Protein AF-A0A8C3NDE8-F1 (afdb_monomer)

Foldseek 3Di:
DDDPPPPAQDPVLLVVLVVLVVVLVVLLVVVVVVLVVCVVPPPDPVVLSVVLVVLSVVLSVLSVQLSVLCNCCSVVVPPVSNVVSVVSVVVNVVSLCCQCPVRPDNDPVSVVD

InterPro domains:
  IPR019184 Uncharacterised protein family, transmembrane-17 [PF09799] (15-113)
  IPR019184 Uncharacterised protein family, transmembrane-17 [PTHR13531] (4-112)

Sequence (113 aa):
MAPRDRHRSSAPLQVLLFLNGWYCATYFLLEAFVFVYKVLLLPYPVSNLVLDVVLLLLYLGIEATRIFFGSKGNLCQRKVPLSLSLALTVPAAALAVYYLLLQTYSLRLEAFL

Radius of gyration: 17.88 Å; Cα contacts (8 Å, |Δi|>4): 69; chains: 1; bounding box: 49×20×55 Å

Mean predicted aligned error: 8.11 Å

Structure (mmCIF, N/CA/C/O backbone):
data_AF-A0A8C3NDE8-F1
#
_entry.id   AF-A0A8C3NDE8-F1
#
loop_
_atom_site.group_PDB
_atom_site.id
_atom_site.type_symbol
_atom_site.label_atom_id
_atom_site.label_alt_id
_atom_site.label_comp_id
_atom_site.label_asym_id
_atom_site.label_entity_id
_atom_site.label_seq_id
_atom_site.pdbx_PDB_ins_code
_atom_site.Cartn_x
_atom_site.Cartn_y
_atom_site.Cartn_z
_atom_site.occupancy
_atom_site.B_iso_or_equiv
_atom_site.auth_seq_id
_atom_site.auth_comp_id
_atom_site.auth_asym_id
_atom_site.auth_atom_id
_atom_site.pdbx_PDB_model_num
ATOM 1 N N . MET A 1 1 ? -32.464 -6.232 36.626 1.00 43.34 1 MET A N 1
ATOM 2 C CA . MET A 1 1 ? -31.733 -5.451 35.603 1.00 43.34 1 MET A CA 1
ATOM 3 C C . MET A 1 1 ? -30.509 -6.244 35.165 1.00 43.34 1 MET A C 1
ATOM 5 O O . MET A 1 1 ? -29.633 -6.450 35.991 1.00 43.34 1 MET A O 1
ATOM 9 N N . ALA A 1 2 ? -30.451 -6.717 33.918 1.00 45.44 2 ALA A N 1
ATOM 10 C CA . ALA A 1 2 ? -29.223 -7.290 33.355 1.00 45.44 2 ALA A CA 1
ATOM 11 C C . ALA A 1 2 ? -28.208 -6.165 33.067 1.00 45.44 2 ALA A C 1
ATOM 13 O O . ALA A 1 2 ? -28.639 -5.056 32.718 1.00 45.44 2 ALA A O 1
ATOM 14 N N . PRO A 1 3 ? -26.890 -6.398 33.203 1.00 53.09 3 PRO A N 1
ATOM 15 C CA . PRO A 1 3 ? -25.908 -5.397 32.831 1.00 53.09 3 PRO A CA 1
ATOM 16 C C . PRO A 1 3 ? -26.013 -5.191 31.319 1.00 53.09 3 PRO A C 1
ATOM 18 O O . PRO A 1 3 ? -25.814 -6.106 30.526 1.00 53.09 3 PRO A O 1
ATOM 21 N N . ARG A 1 4 ? -26.388 -3.978 30.903 1.00 51.53 4 ARG A N 1
ATOM 22 C CA . ARG A 1 4 ? -26.182 -3.543 29.523 1.00 51.53 4 ARG A CA 1
ATOM 23 C C . ARG A 1 4 ? -24.674 -3.514 29.316 1.00 51.53 4 ARG A C 1
ATOM 25 O O . ARG A 1 4 ? -24.030 -2.581 29.797 1.00 51.53 4 ARG A O 1
ATOM 32 N N . ASP A 1 5 ? -24.136 -4.514 28.624 1.00 54.03 5 ASP A N 1
ATOM 33 C CA . ASP A 1 5 ? -22.780 -4.474 28.089 1.00 54.03 5 ASP A CA 1
ATOM 34 C C . ASP A 1 5 ? -22.644 -3.203 27.251 1.00 54.03 5 ASP A C 1
ATOM 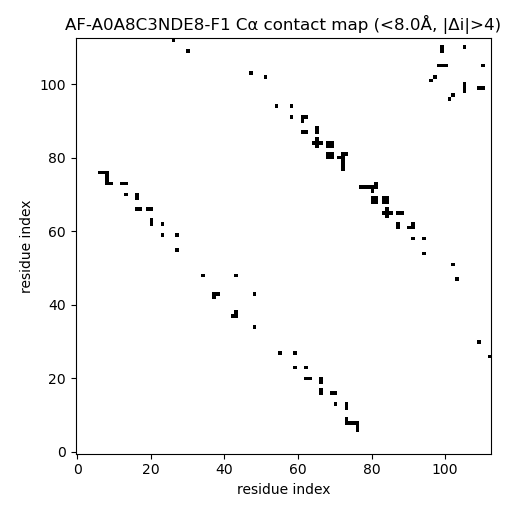36 O O . ASP A 1 5 ? -23.086 -3.118 26.102 1.00 54.03 5 ASP A O 1
ATOM 40 N N . ARG A 1 6 ? -22.072 -2.160 27.858 1.00 53.22 6 ARG A N 1
ATOM 41 C CA . ARG A 1 6 ? -21.600 -0.990 27.129 1.00 53.22 6 ARG A CA 1
ATOM 42 C C . ARG A 1 6 ? -20.397 -1.470 26.341 1.00 53.22 6 ARG A C 1
ATOM 44 O O . ARG A 1 6 ? -19.268 -1.357 26.812 1.00 53.22 6 ARG A O 1
ATOM 51 N N . HIS A 1 7 ? -20.640 -1.981 25.137 1.00 56.16 7 HIS A N 1
ATOM 52 C CA . HIS A 1 7 ? -19.629 -1.946 24.093 1.00 56.16 7 HIS A CA 1
ATOM 53 C C . HIS A 1 7 ? -19.074 -0.512 24.110 1.00 56.16 7 HIS A C 1
ATOM 55 O O . HIS A 1 7 ? -19.836 0.455 24.124 1.00 56.16 7 HIS A O 1
ATOM 61 N N . ARG A 1 8 ? -17.763 -0.350 24.269 1.00 58.19 8 ARG A N 1
ATOM 62 C CA . ARG A 1 8 ? -17.080 0.947 24.188 1.00 58.19 8 ARG A CA 1
ATOM 63 C C . ARG A 1 8 ? -16.269 0.932 22.903 1.00 58.19 8 ARG A C 1
ATOM 65 O O . ARG A 1 8 ? -15.696 -0.097 22.560 1.00 58.19 8 ARG A O 1
ATOM 72 N N . SER A 1 9 ? -16.252 2.049 22.179 1.00 65.31 9 SER A N 1
ATOM 73 C CA . SER A 1 9 ? -15.345 2.221 21.044 1.00 65.31 9 SER A CA 1
ATOM 74 C C . SER A 1 9 ? -13.913 2.088 21.557 1.00 65.31 9 SER A C 1
ATOM 76 O O . SER A 1 9 ? -13.559 2.688 22.576 1.00 65.31 9 SER A O 1
ATOM 78 N N . SER A 1 10 ? -13.086 1.299 20.883 1.00 78.56 10 SER A N 1
ATOM 79 C CA . SER A 1 10 ? -11.713 1.068 21.312 1.00 78.56 10 SER A CA 1
ATOM 80 C C . SER A 1 10 ? -10.844 2.242 20.866 1.00 78.56 10 SER A C 1
ATOM 82 O O . SER A 1 10 ? -10.510 2.362 19.688 1.00 78.56 10 SER A O 1
ATOM 84 N N . ALA A 1 11 ? -10.460 3.104 21.810 1.00 81.38 11 ALA A N 1
ATOM 85 C CA . ALA A 1 11 ? -9.479 4.167 21.584 1.00 81.38 11 ALA A CA 1
ATOM 86 C C . ALA A 1 11 ? -8.161 3.669 20.943 1.00 81.38 11 ALA A C 1
ATOM 88 O O . ALA A 1 11 ? -7.737 4.281 19.962 1.00 81.38 11 ALA A O 1
ATOM 89 N N . PRO A 1 12 ? -7.537 2.549 21.382 1.00 82.44 12 PRO A N 1
ATOM 90 C CA . PRO A 1 12 ? -6.284 2.090 20.772 1.00 82.44 12 PRO A CA 1
ATOM 91 C C . PRO A 1 12 ? -6.453 1.666 19.308 1.00 82.44 12 PRO A C 1
ATOM 93 O O . PRO A 1 12 ? -5.593 1.956 18.483 1.00 82.44 12 PRO A O 1
ATOM 96 N N . LEU A 1 13 ? -7.585 1.049 18.953 1.00 79.06 13 LEU A N 1
ATOM 97 C CA . LEU A 1 13 ? -7.871 0.658 17.570 1.00 79.06 13 LEU A CA 1
ATOM 98 C C . LEU A 1 13 ? -7.933 1.883 16.647 1.00 79.06 13 LEU A C 1
ATOM 100 O O . LEU A 1 13 ? -7.435 1.845 15.528 1.00 79.06 13 LEU A O 1
ATOM 104 N N . GLN A 1 14 ? -8.517 2.984 17.119 1.00 84.00 14 GLN A N 1
ATOM 105 C CA . GLN A 1 14 ? -8.622 4.204 16.325 1.00 84.00 14 GLN A CA 1
ATOM 106 C C . GLN A 1 14 ? -7.268 4.890 16.120 1.00 84.00 14 GLN A C 1
ATOM 108 O O . GLN A 1 14 ? -7.007 5.401 15.034 1.00 84.00 14 GLN A O 1
ATOM 113 N N . VAL A 1 15 ? -6.394 4.848 17.130 1.00 86.56 15 VAL A N 1
ATOM 114 C CA . VAL A 1 15 ? -5.007 5.319 17.006 1.00 86.56 15 VAL A CA 1
ATOM 115 C C . VAL A 1 15 ? -4.244 4.477 15.981 1.00 86.56 15 VAL A C 1
ATOM 117 O O . VAL A 1 15 ? -3.596 5.039 15.104 1.00 86.56 15 VAL A O 1
ATOM 120 N N . LEU A 1 16 ? -4.375 3.146 16.026 1.00 85.31 16 LEU A N 1
ATOM 121 C CA . LEU A 1 16 ? -3.747 2.249 15.048 1.00 85.31 16 LEU A CA 1
ATOM 122 C C . LEU A 1 16 ? -4.215 2.524 13.614 1.00 85.31 16 LEU A C 1
ATOM 124 O O . LEU A 1 16 ? -3.394 2.581 12.707 1.00 85.31 16 LEU A O 1
ATOM 128 N N . LEU A 1 17 ? -5.517 2.735 13.403 1.00 84.56 17 LEU A N 1
ATOM 129 C CA . LEU A 1 17 ? -6.059 3.058 12.079 1.00 84.56 17 LEU A CA 1
ATOM 130 C C . LEU A 1 17 ? -5.562 4.414 11.561 1.00 84.56 17 LEU A C 1
ATOM 132 O O . LEU A 1 17 ? -5.291 4.547 10.370 1.00 84.56 17 LEU A O 1
ATOM 136 N N . PHE A 1 18 ? -5.416 5.403 12.445 1.00 84.06 18 PHE A N 1
ATOM 137 C CA . PHE A 1 18 ? -4.862 6.708 12.086 1.00 84.06 18 PHE A CA 1
ATOM 138 C C . PHE A 1 18 ? -3.383 6.616 11.695 1.00 84.06 18 PHE A C 1
ATOM 140 O O . PHE A 1 18 ? -2.992 7.139 10.653 1.00 84.06 18 PHE A O 1
ATOM 147 N N . LEU A 1 19 ? -2.576 5.913 12.494 1.00 85.75 19 LEU A N 1
ATOM 148 C CA . LEU A 1 19 ? -1.164 5.670 12.190 1.00 85.75 19 LEU A CA 1
ATOM 149 C C . LEU A 1 19 ? -0.998 4.886 10.887 1.00 85.75 19 LEU A C 1
ATOM 151 O O . LEU A 1 19 ? -0.155 5.238 10.068 1.00 85.75 19 LEU A O 1
ATOM 155 N N . ASN A 1 20 ? -1.842 3.877 10.663 1.00 87.00 20 ASN A N 1
ATOM 156 C CA . ASN A 1 20 ? -1.836 3.116 9.420 1.00 87.00 20 ASN A CA 1
ATOM 157 C C . ASN A 1 20 ? -2.183 3.993 8.206 1.00 87.00 20 ASN A C 1
ATOM 159 O O . ASN A 1 20 ? -1.579 3.841 7.154 1.00 87.00 20 ASN A O 1
ATOM 163 N N . GLY A 1 21 ? -3.096 4.959 8.346 1.00 85.62 21 GLY A N 1
ATOM 164 C CA . GLY A 1 21 ? -3.381 5.923 7.278 1.00 85.62 21 GLY A CA 1
ATOM 165 C C . GLY A 1 21 ? -2.159 6.750 6.876 1.00 85.62 21 GLY A C 1
ATOM 166 O O . GLY A 1 21 ? -1.882 6.890 5.686 1.00 85.62 21 GLY A O 1
ATOM 167 N N . TRP A 1 22 ? -1.396 7.243 7.857 1.00 85.25 22 TRP A N 1
ATOM 168 C CA . TRP A 1 22 ? -0.132 7.938 7.598 1.00 85.25 22 TRP A CA 1
ATOM 169 C C . TRP A 1 22 ? 0.909 7.022 6.959 1.00 85.25 22 TRP A C 1
ATOM 171 O O . TRP A 1 22 ? 1.502 7.406 5.954 1.00 85.25 22 TRP A O 1
ATOM 181 N N . TYR A 1 23 ? 1.078 5.810 7.493 1.00 87.12 23 TYR A N 1
ATOM 182 C CA . TYR A 1 23 ? 1.995 4.811 6.943 1.00 87.12 23 TYR A CA 1
ATOM 183 C C . TYR A 1 23 ? 1.661 4.473 5.482 1.00 87.12 23 TYR A C 1
ATOM 185 O O . TYR A 1 23 ? 2.539 4.537 4.626 1.00 87.12 23 TYR A O 1
ATOM 193 N N . CYS A 1 24 ? 0.388 4.212 5.166 1.00 86.38 24 CYS A N 1
ATOM 194 C CA . CYS A 1 24 ? -0.070 3.931 3.805 1.00 86.38 24 CYS A CA 1
ATOM 195 C C . CYS A 1 24 ? 0.215 5.095 2.847 1.00 86.38 24 CYS A C 1
ATOM 197 O O . CYS A 1 24 ? 0.658 4.870 1.722 1.00 86.38 24 CYS A O 1
ATOM 199 N N . ALA A 1 25 ? -0.006 6.340 3.283 1.00 87.44 25 ALA A N 1
ATOM 200 C CA . ALA A 1 25 ? 0.285 7.517 2.469 1.00 87.44 25 ALA A CA 1
ATOM 201 C C . ALA A 1 25 ? 1.790 7.655 2.187 1.00 87.44 25 ALA A C 1
ATOM 203 O O . ALA A 1 25 ? 2.183 7.896 1.046 1.00 87.44 25 ALA A O 1
ATOM 204 N N . THR A 1 26 ? 2.637 7.465 3.205 1.00 87.38 26 THR A N 1
ATOM 205 C CA . THR A 1 26 ? 4.095 7.514 3.032 1.00 87.38 26 THR A CA 1
ATOM 206 C C . THR A 1 26 ? 4.614 6.368 2.170 1.00 87.38 26 THR A C 1
ATOM 208 O O . THR A 1 26 ? 5.435 6.611 1.290 1.00 87.38 26 THR A O 1
ATOM 211 N N . TYR A 1 27 ? 4.096 5.153 2.366 1.00 86.06 27 TYR A N 1
ATOM 212 C CA . TYR A 1 27 ? 4.445 3.970 1.582 1.00 86.06 27 TYR A CA 1
ATOM 213 C C . TYR A 1 27 ? 4.104 4.178 0.103 1.00 86.06 27 TYR A C 1
ATOM 215 O O . TYR A 1 27 ? 4.968 4.024 -0.750 1.00 86.06 27 TYR A O 1
ATOM 223 N N . PHE A 1 28 ? 2.885 4.638 -0.204 1.00 87.25 28 PHE A N 1
ATOM 224 C CA . PHE A 1 28 ? 2.458 4.894 -1.583 1.00 87.25 28 PHE A CA 1
ATOM 225 C C . PHE A 1 28 ? 3.348 5.921 -2.298 1.00 87.25 28 PHE A C 1
ATOM 227 O 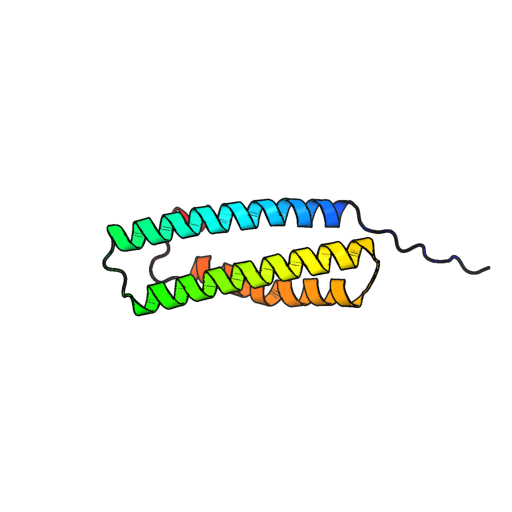O . PHE A 1 28 ? 3.711 5.727 -3.457 1.00 87.25 28 PHE A O 1
ATOM 234 N N . LEU A 1 29 ? 3.718 7.009 -1.612 1.00 89.44 29 LEU A N 1
ATOM 235 C CA . LEU A 1 29 ? 4.611 8.021 -2.177 1.00 89.44 29 LEU A CA 1
ATOM 236 C C . LEU A 1 29 ? 6.007 7.456 -2.450 1.00 89.44 29 LEU A C 1
ATOM 238 O O . LEU A 1 29 ? 6.552 7.675 -3.530 1.00 89.44 29 LEU A O 1
ATOM 242 N N . LEU A 1 30 ? 6.582 6.737 -1.485 1.00 89.12 30 LEU A N 1
ATOM 243 C CA . LEU A 1 30 ? 7.912 6.145 -1.613 1.00 89.12 30 LEU A CA 1
ATOM 244 C C . LEU A 1 30 ? 7.951 5.089 -2.725 1.00 89.12 30 LEU A C 1
ATOM 246 O O . LEU A 1 30 ? 8.841 5.143 -3.571 1.00 89.12 30 LEU A O 1
ATOM 250 N N . GLU A 1 31 ? 6.954 4.209 -2.792 1.00 85.38 31 GLU A N 1
ATOM 251 C CA . GLU A 1 31 ? 6.832 3.195 -3.843 1.00 85.38 31 GLU A CA 1
ATOM 252 C C . GLU A 1 31 ? 6.699 3.844 -5.234 1.00 85.38 31 GLU A C 1
ATOM 254 O O . GLU A 1 31 ? 7.360 3.437 -6.190 1.00 85.38 31 GLU A O 1
ATOM 259 N N . ALA A 1 32 ? 5.929 4.934 -5.354 1.00 86.75 32 ALA A N 1
ATOM 260 C CA . ALA A 1 32 ? 5.835 5.695 -6.600 1.00 86.75 32 ALA A CA 1
ATOM 261 C C . ALA A 1 32 ? 7.196 6.268 -7.043 1.00 86.75 32 ALA A C 1
ATOM 263 O O . ALA A 1 32 ? 7.535 6.208 -8.229 1.00 86.75 32 ALA A O 1
ATOM 264 N N . PHE A 1 33 ? 8.008 6.778 -6.109 1.00 87.75 33 PHE A N 1
ATOM 265 C CA . PHE A 1 33 ? 9.372 7.224 -6.415 1.00 87.75 33 PHE A CA 1
ATOM 266 C C . PHE A 1 33 ? 10.274 6.069 -6.862 1.00 87.75 33 PHE A C 1
ATOM 268 O O . PHE A 1 33 ? 11.044 6.231 -7.813 1.00 87.75 33 PHE A O 1
ATOM 275 N N . VAL A 1 34 ? 10.171 4.902 -6.221 1.00 84.94 34 VAL A N 1
ATOM 276 C CA . VAL A 1 34 ? 10.940 3.713 -6.610 1.00 84.94 34 VAL A CA 1
ATOM 277 C C . VAL A 1 34 ? 10.543 3.236 -8.007 1.00 84.94 34 VAL A C 1
ATOM 279 O O . VAL A 1 34 ? 11.424 2.896 -8.797 1.00 84.94 34 VAL A O 1
ATOM 282 N N . PHE A 1 35 ? 9.261 3.296 -8.377 1.00 83.62 35 PHE A N 1
ATOM 283 C CA . PHE A 1 35 ? 8.838 2.993 -9.745 1.00 83.62 35 PHE A CA 1
ATOM 284 C C . PHE A 1 35 ? 9.451 3.940 -10.773 1.00 83.62 35 PHE A C 1
ATOM 286 O O . PHE A 1 35 ? 9.976 3.472 -11.784 1.00 83.62 35 PHE A O 1
ATOM 293 N N . VAL A 1 36 ? 9.462 5.252 -10.512 1.00 85.56 36 VAL A N 1
ATOM 294 C CA . VAL A 1 36 ? 10.137 6.218 -11.397 1.00 85.56 36 VAL A CA 1
ATOM 295 C C . VAL A 1 36 ? 11.625 5.881 -11.524 1.00 85.56 36 VAL A C 1
ATOM 297 O O . VAL A 1 36 ? 12.157 5.851 -12.632 1.00 85.56 36 VAL A O 1
ATOM 300 N N . TYR A 1 37 ? 12.291 5.550 -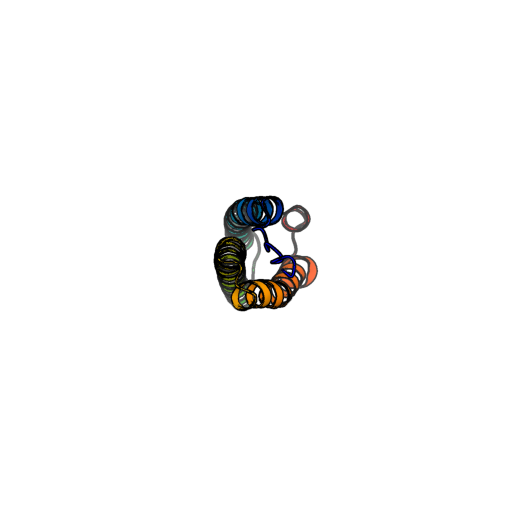10.416 1.00 85.31 37 TYR A N 1
ATOM 301 C CA . TYR A 1 37 ? 13.695 5.137 -10.421 1.00 85.31 37 TYR A CA 1
ATOM 302 C C . TYR A 1 37 ? 13.932 3.865 -11.256 1.00 85.31 37 TYR A C 1
ATOM 304 O O . TYR A 1 37 ? 14.840 3.834 -12.090 1.00 85.31 37 TYR A O 1
ATOM 312 N N . LYS A 1 38 ? 13.091 2.835 -11.088 1.00 82.00 38 LYS A N 1
ATOM 313 C CA . LYS A 1 38 ? 13.160 1.573 -11.843 1.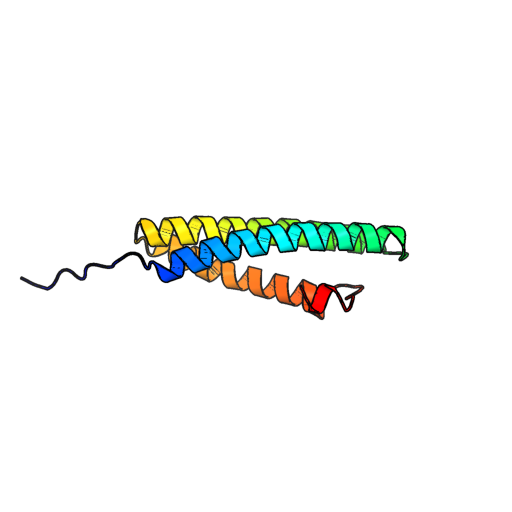00 82.00 38 LYS A CA 1
ATOM 314 C C . LYS A 1 38 ? 12.993 1.800 -13.343 1.00 82.00 38 LYS A C 1
ATOM 316 O O . LYS A 1 38 ? 13.759 1.233 -14.110 1.00 82.00 38 LYS A O 1
ATOM 321 N N . VAL A 1 39 ? 12.046 2.645 -13.752 1.00 84.00 39 VAL A N 1
ATOM 322 C CA . VAL A 1 39 ? 11.793 2.962 -15.170 1.00 84.00 39 VAL A CA 1
ATOM 323 C C . VAL A 1 39 ? 12.959 3.716 -15.810 1.00 84.00 39 VAL A C 1
ATOM 325 O O . VAL A 1 39 ? 13.240 3.517 -16.988 1.00 84.00 39 VAL A O 1
ATOM 328 N N . LEU A 1 40 ? 13.638 4.582 -15.052 1.00 84.25 40 LEU A N 1
ATOM 329 C CA . LEU A 1 40 ? 14.744 5.388 -15.571 1.00 84.25 40 LEU A CA 1
ATOM 330 C C . LEU A 1 40 ? 16.062 4.609 -15.686 1.00 84.25 40 LEU A C 1
ATOM 332 O O . LEU A 1 40 ? 16.815 4.851 -16.627 1.00 84.25 40 LEU A O 1
ATOM 336 N N . LEU A 1 41 ? 16.368 3.717 -14.735 1.00 81.31 41 LEU A N 1
ATOM 337 C CA . LEU A 1 41 ? 17.665 3.025 -14.687 1.00 81.31 41 LEU A CA 1
ATOM 338 C C . LEU A 1 41 ? 17.638 1.570 -15.160 1.00 81.31 41 LEU A C 1
ATOM 340 O O . LEU A 1 41 ? 18.663 1.086 -15.641 1.00 81.31 41 LEU A O 1
ATOM 344 N N . LEU A 1 42 ? 16.523 0.855 -14.998 1.00 74.50 42 LEU A N 1
ATOM 345 C CA . LEU A 1 42 ? 16.421 -0.552 -15.377 1.00 74.50 42 LEU A CA 1
ATOM 346 C C . LEU A 1 42 ? 15.546 -0.693 -16.631 1.00 74.50 42 LEU A C 1
ATOM 348 O O . LEU A 1 42 ? 14.518 -0.025 -16.738 1.00 74.50 42 LEU A O 1
ATOM 352 N N . PRO A 1 43 ? 15.891 -1.591 -17.573 1.00 75.00 43 PRO A N 1
ATOM 353 C CA . PRO A 1 43 ? 15.012 -1.947 -18.682 1.00 75.00 43 PRO A CA 1
ATOM 354 C C . PRO A 1 43 ? 13.828 -2.776 -18.153 1.00 75.00 43 PRO A C 1
ATOM 356 O O . PRO A 1 43 ? 13.777 -3.995 -18.306 1.00 75.00 43 PRO A O 1
ATOM 359 N N . TYR A 1 44 ? 12.892 -2.113 -17.471 1.00 74.38 44 TYR A N 1
ATOM 360 C CA . TYR A 1 44 ? 11.716 -2.739 -16.883 1.00 74.38 44 TYR A CA 1
ATOM 361 C C . TYR A 1 44 ? 10.672 -2.994 -17.978 1.00 74.38 44 TYR A C 1
ATOM 363 O O . TYR A 1 44 ? 10.262 -2.048 -18.660 1.00 74.38 44 TYR A O 1
ATOM 371 N N . PRO A 1 45 ? 10.208 -4.239 -18.179 1.00 81.50 45 PRO A N 1
ATOM 372 C CA . PRO A 1 45 ? 9.198 -4.520 -19.187 1.00 81.50 45 PRO A CA 1
ATOM 373 C C . PRO A 1 45 ? 7.889 -3.800 -18.841 1.00 81.50 45 PRO A C 1
ATOM 375 O O . PRO A 1 45 ? 7.356 -3.939 -17.739 1.00 81.50 45 PRO A O 1
ATOM 378 N N . VAL A 1 46 ? 7.350 -3.047 -19.805 1.00 80.12 46 VAL A N 1
ATOM 379 C CA . VAL A 1 46 ? 6.161 -2.191 -19.616 1.00 80.12 46 VAL A CA 1
ATOM 380 C C . VAL A 1 46 ? 4.954 -2.989 -19.106 1.00 80.12 46 VAL A C 1
ATOM 382 O O . VAL A 1 46 ? 4.196 -2.490 -18.282 1.00 80.12 46 VAL A O 1
ATOM 385 N N . SER A 1 47 ? 4.798 -4.249 -19.527 1.00 84.00 47 SER A N 1
ATOM 386 C CA . SER A 1 47 ? 3.724 -5.140 -19.067 1.00 84.00 47 SER A CA 1
ATOM 387 C C . SER A 1 47 ? 3.732 -5.354 -17.550 1.00 84.00 47 SER A C 1
ATOM 389 O O . SER A 1 47 ? 2.677 -5.294 -16.920 1.00 84.00 47 SER A O 1
ATOM 391 N N . ASN A 1 48 ? 4.911 -5.553 -16.956 1.00 83.56 48 ASN A N 1
ATOM 392 C CA . ASN A 1 48 ? 5.043 -5.751 -15.515 1.00 83.56 48 ASN A CA 1
ATOM 393 C C . ASN A 1 48 ? 4.866 -4.423 -14.774 1.00 83.56 48 ASN A C 1
ATOM 395 O O . ASN A 1 48 ? 4.234 -4.399 -13.726 1.00 83.56 48 ASN A O 1
ATOM 399 N N . LEU A 1 49 ? 5.348 -3.309 -15.343 1.00 82.38 49 LEU A N 1
ATOM 400 C CA . LEU A 1 49 ? 5.176 -1.979 -14.749 1.00 82.38 49 LEU A CA 1
ATOM 401 C C . LEU A 1 49 ? 3.691 -1.627 -14.607 1.00 82.38 49 LEU A C 1
ATOM 403 O O . LEU A 1 49 ? 3.259 -1.163 -13.558 1.00 82.38 49 LEU A O 1
ATOM 407 N N . VAL A 1 50 ? 2.903 -1.865 -15.660 1.00 86.12 50 VAL A N 1
ATOM 408 C CA . VAL A 1 50 ? 1.458 -1.606 -15.640 1.00 86.12 50 VAL A CA 1
ATOM 409 C C . VAL A 1 50 ? 0.774 -2.461 -14.577 1.00 86.12 50 VAL A C 1
ATOM 411 O O . VAL A 1 50 ? -0.039 -1.940 -13.818 1.00 86.12 50 VAL A O 1
ATOM 414 N N . LEU A 1 51 ? 1.116 -3.749 -14.492 1.00 86.56 51 LEU A N 1
ATOM 415 C CA . LEU A 1 51 ? 0.561 -4.648 -13.483 1.00 86.56 51 LEU A CA 1
ATOM 416 C C . LEU A 1 51 ? 0.903 -4.180 -12.061 1.00 86.56 51 LEU A C 1
ATOM 418 O O . LEU A 1 51 ? 0.006 -4.083 -11.227 1.00 86.56 51 LEU A O 1
ATOM 422 N N . ASP A 1 52 ? 2.159 -3.819 -11.803 1.00 86.81 52 ASP A N 1
ATOM 423 C CA . ASP A 1 52 ? 2.611 -3.381 -10.481 1.00 86.81 52 ASP A CA 1
ATOM 424 C C . ASP A 1 52 ? 1.977 -2.040 -10.065 1.00 86.81 52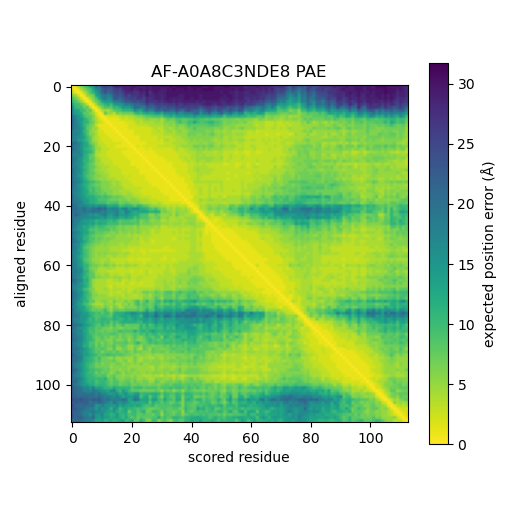 ASP A C 1
ATOM 426 O O . ASP A 1 52 ? 1.599 -1.868 -8.906 1.00 86.81 52 ASP A O 1
ATOM 430 N N . VAL A 1 53 ? 1.776 -1.108 -11.005 1.00 86.31 53 VAL A N 1
ATOM 431 C CA . VAL A 1 53 ? 1.061 0.157 -10.754 1.00 86.31 53 VAL A CA 1
ATOM 432 C C . VAL A 1 53 ? -0.424 -0.089 -10.476 1.00 86.31 53 VAL A C 1
ATOM 434 O O . VAL A 1 53 ? -0.988 0.507 -9.557 1.00 86.31 53 VAL A O 1
ATOM 437 N N . VAL A 1 54 ? -1.074 -0.979 -11.235 1.00 89.81 54 VAL A N 1
ATOM 438 C CA . VAL A 1 54 ? -2.484 -1.342 -11.011 1.00 89.81 54 VAL A CA 1
ATOM 439 C C . VAL A 1 54 ? -2.664 -1.986 -9.638 1.00 89.81 54 VAL A C 1
ATOM 441 O O . VAL A 1 54 ? -3.595 -1.624 -8.915 1.00 89.81 54 VAL A O 1
ATOM 444 N N . LEU A 1 55 ? -1.765 -2.891 -9.247 1.00 87.81 55 LEU A N 1
ATOM 445 C CA . LEU A 1 55 ? -1.776 -3.492 -7.915 1.00 87.81 55 LEU A CA 1
ATOM 446 C C . LEU A 1 55 ? -1.549 -2.450 -6.812 1.00 87.81 55 LEU A C 1
ATOM 448 O O . LEU A 1 55 ? -2.162 -2.571 -5.751 1.00 87.81 55 LEU A O 1
ATOM 452 N N . LEU A 1 56 ? -0.769 -1.393 -7.068 1.00 88.19 56 LEU A N 1
ATOM 453 C CA . LEU A 1 56 ? -0.454 -0.382 -6.052 1.00 88.19 56 LEU A CA 1
ATOM 454 C C . LEU A 1 56 ? -1.684 0.482 -5.788 1.00 88.19 56 LEU A C 1
ATOM 456 O O . LEU A 1 56 ? -2.040 0.757 -4.641 1.00 88.19 56 LEU A O 1
ATOM 460 N N . LEU A 1 57 ? -2.381 0.861 -6.861 1.00 87.88 57 LEU A N 1
ATOM 461 C CA . LEU A 1 57 ? -3.662 1.557 -6.778 1.00 87.88 57 LEU A CA 1
ATOM 462 C C . LEU A 1 57 ? -4.731 0.687 -6.108 1.00 87.88 57 LEU A C 1
ATOM 464 O O . LEU A 1 57 ? -5.514 1.190 -5.299 1.00 87.88 57 LEU A O 1
ATOM 468 N N . LEU A 1 58 ? -4.751 -0.617 -6.402 1.00 89.75 58 LEU A N 1
ATOM 469 C CA . LEU A 1 58 ? -5.663 -1.560 -5.760 1.00 89.75 58 LEU A CA 1
ATOM 470 C C . LEU A 1 58 ? -5.381 -1.673 -4.255 1.00 89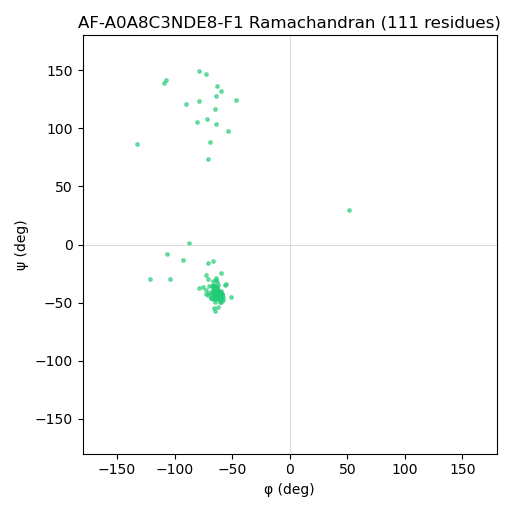.75 58 LEU A C 1
ATOM 472 O O . LEU A 1 58 ? -6.317 -1.607 -3.457 1.00 89.75 58 LEU A O 1
ATOM 476 N N . TYR A 1 59 ? -4.110 -1.786 -3.865 1.00 87.69 59 TYR A N 1
ATOM 477 C CA . TYR A 1 59 ? -3.682 -1.819 -2.468 1.00 87.69 59 TYR A CA 1
ATOM 478 C C . TYR A 1 59 ? -4.099 -0.550 -1.723 1.00 87.69 59 TYR A C 1
ATOM 480 O O . TYR A 1 59 ? -4.731 -0.635 -0.668 1.00 87.69 59 TYR A O 1
ATOM 488 N N . LEU A 1 60 ? -3.854 0.624 -2.317 1.00 89.06 60 LEU A N 1
ATOM 489 C CA . LEU A 1 60 ? -4.279 1.908 -1.761 1.00 89.06 60 LEU A CA 1
ATOM 490 C C . LEU A 1 60 ? -5.801 1.962 -1.559 1.00 89.06 60 LEU A C 1
ATOM 492 O O . LEU A 1 60 ? -6.273 2.385 -0.504 1.00 89.06 60 LEU A O 1
ATOM 496 N N . GLY A 1 61 ? -6.576 1.508 -2.548 1.00 87.81 61 GLY A N 1
ATOM 497 C CA . GLY A 1 61 ? -8.033 1.450 -2.455 1.00 87.81 61 GLY A CA 1
ATOM 498 C C . GLY A 1 61 ? -8.521 0.520 -1.341 1.00 87.81 61 GLY A C 1
ATOM 499 O O . GLY A 1 61 ? -9.429 0.883 -0.588 1.00 87.81 61 GLY A O 1
ATOM 500 N N . ILE A 1 62 ? -7.901 -0.654 -1.195 1.00 87.44 62 ILE A N 1
ATOM 501 C CA . ILE A 1 62 ? -8.225 -1.627 -0.143 1.00 87.44 62 ILE A CA 1
ATOM 502 C C . ILE A 1 62 ? -7.910 -1.053 1.238 1.00 87.44 62 ILE A C 1
ATOM 504 O O . ILE A 1 62 ? -8.788 -1.073 2.103 1.00 87.44 62 ILE A O 1
ATOM 508 N N . GLU A 1 63 ? -6.717 -0.490 1.446 1.00 88.06 63 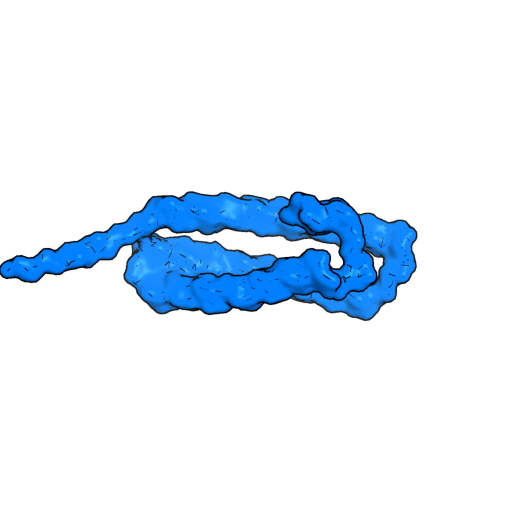GLU A N 1
ATOM 509 C CA . GLU A 1 63 ? -6.328 0.098 2.733 1.00 88.06 63 GLU A CA 1
ATOM 510 C C . GLU A 1 63 ? -7.183 1.322 3.084 1.00 88.06 63 GLU A C 1
ATOM 512 O O . GLU A 1 63 ? -7.676 1.424 4.208 1.00 88.06 63 GLU A O 1
ATOM 517 N N . ALA A 1 64 ? -7.477 2.204 2.123 1.00 86.81 64 ALA A N 1
ATOM 518 C CA . ALA A 1 64 ? -8.374 3.340 2.345 1.00 86.81 64 ALA A CA 1
ATOM 519 C C . ALA A 1 64 ? -9.779 2.877 2.768 1.00 86.81 64 ALA A C 1
ATOM 521 O O . ALA A 1 64 ? -10.355 3.384 3.736 1.00 86.81 64 ALA A O 1
ATOM 522 N N . THR A 1 65 ? -10.312 1.863 2.084 1.00 85.06 65 THR A N 1
ATOM 523 C CA . THR A 1 65 ? -11.624 1.277 2.383 1.00 85.06 65 THR A CA 1
ATOM 524 C C . THR A 1 65 ? -11.627 0.591 3.752 1.00 85.06 65 THR A C 1
ATOM 526 O O . THR A 1 65 ? -12.559 0.768 4.543 1.00 85.06 65 THR A O 1
ATOM 529 N N . ARG A 1 66 ? -10.554 -0.134 4.085 1.00 87.00 66 ARG A N 1
ATOM 530 C CA . ARG A 1 66 ? -10.340 -0.786 5.381 1.00 87.00 66 ARG A CA 1
ATOM 531 C C . ARG A 1 66 ? -10.269 0.227 6.521 1.00 87.00 66 ARG A C 1
ATOM 533 O O . ARG A 1 66 ? -10.949 0.039 7.529 1.00 87.00 66 ARG A O 1
ATOM 540 N N . ILE A 1 67 ? -9.514 1.314 6.364 1.00 85.38 67 ILE A N 1
ATOM 541 C CA . ILE A 1 67 ? -9.390 2.382 7.367 1.00 85.38 67 ILE A CA 1
ATOM 542 C C . ILE A 1 67 ? -10.721 3.116 7.545 1.00 85.38 67 ILE A C 1
ATOM 544 O O . ILE A 1 67 ? -11.128 3.385 8.681 1.00 85.38 67 ILE A O 1
ATOM 548 N N . PHE A 1 68 ? -11.435 3.391 6.450 1.00 83.62 68 PHE A N 1
ATOM 549 C CA . PHE A 1 68 ? -12.745 4.035 6.490 1.00 83.62 68 PHE A CA 1
ATOM 550 C C . PHE A 1 68 ? -13.774 3.180 7.239 1.00 83.62 68 PHE A C 1
ATOM 552 O O . PHE A 1 68 ? -14.376 3.647 8.213 1.00 83.62 68 PHE A O 1
ATOM 559 N N . PHE A 1 69 ? -13.949 1.915 6.843 1.00 81.38 69 PHE A N 1
ATOM 560 C CA . PHE A 1 69 ? -14.889 1.010 7.506 1.00 81.38 69 PHE A CA 1
ATOM 561 C C . PHE A 1 69 ? -14.455 0.651 8.927 1.00 81.38 69 PHE A C 1
ATOM 563 O O . PHE A 1 69 ? -15.310 0.578 9.808 1.00 81.38 69 PHE A O 1
ATOM 570 N N . GLY A 1 70 ? -13.155 0.509 9.191 1.00 83.00 70 GLY A N 1
ATOM 571 C CA . GLY A 1 70 ? -12.620 0.274 10.531 1.00 83.00 70 GLY A CA 1
ATOM 572 C C . GLY A 1 70 ? -12.906 1.444 11.474 1.00 83.00 70 GLY A C 1
ATOM 573 O O . GLY A 1 70 ? -13.419 1.246 12.576 1.00 83.00 70 GLY A O 1
ATOM 574 N N . SER A 1 71 ? -12.677 2.679 11.018 1.00 80.81 71 SER A N 1
ATOM 575 C CA . SER A 1 71 ? -12.906 3.887 11.820 1.00 80.81 71 SER A CA 1
ATOM 576 C C . SER A 1 71 ? -14.396 4.117 12.070 1.00 80.81 71 SER A C 1
ATOM 578 O O . SER A 1 71 ? -14.815 4.339 13.208 1.00 80.81 71 SER A O 1
ATOM 580 N N . LYS A 1 72 ? -15.226 4.002 11.022 1.00 80.69 72 LYS A N 1
ATOM 581 C CA . LYS A 1 72 ? -16.688 4.120 11.136 1.00 80.69 72 LYS A CA 1
ATOM 582 C C . LYS A 1 72 ? -17.287 2.986 11.971 1.00 80.69 72 LYS A C 1
ATOM 584 O O . LYS A 1 72 ? -18.180 3.233 12.776 1.00 80.69 72 LYS A O 1
ATOM 589 N N . GLY A 1 73 ? -16.794 1.759 11.821 1.00 79.38 73 GLY A N 1
ATOM 590 C CA . GLY A 1 73 ? -17.255 0.596 12.576 1.00 79.38 73 GLY A CA 1
ATOM 591 C C . GLY A 1 73 ? -16.913 0.666 14.059 1.00 79.38 73 GLY A C 1
ATOM 592 O O . GLY A 1 73 ? -17.769 0.353 14.885 1.00 79.38 73 GLY A O 1
ATOM 593 N N . ASN A 1 74 ? -15.715 1.150 14.397 1.00 81.38 74 ASN A N 1
ATOM 594 C CA . ASN A 1 74 ? -15.291 1.349 15.781 1.00 81.38 74 ASN A CA 1
ATOM 595 C C . ASN A 1 74 ? -16.104 2.453 16.480 1.00 81.38 74 ASN A C 1
ATOM 597 O O . ASN A 1 74 ? -16.587 2.254 17.594 1.00 81.38 74 ASN A O 1
ATOM 601 N N . LEU A 1 75 ? -16.308 3.594 15.808 1.00 75.56 75 LEU A N 1
ATOM 602 C CA . LEU A 1 75 ? -17.060 4.731 16.353 1.00 75.56 75 LEU A CA 1
ATOM 603 C C . LEU A 1 75 ? -18.564 4.452 16.471 1.00 75.56 75 LEU A C 1
ATOM 605 O O . LEU A 1 75 ? -19.179 4.799 17.475 1.00 75.56 75 LEU A O 1
ATOM 609 N N . CYS A 1 76 ? -19.167 3.808 15.468 1.00 73.00 76 CYS A N 1
ATOM 610 C CA . CYS A 1 76 ? -20.598 3.490 15.470 1.00 73.00 76 CYS A CA 1
ATOM 611 C C . CYS A 1 76 ? -20.926 2.151 16.150 1.00 73.00 76 CYS A C 1
ATOM 613 O O . CYS A 1 76 ? -22.088 1.748 16.146 1.00 73.00 76 CYS A O 1
ATOM 615 N N . GLN A 1 77 ? -19.919 1.442 16.674 1.00 71.69 77 GLN A N 1
ATOM 616 C CA . GLN A 1 77 ? -20.043 0.119 17.304 1.00 71.69 77 GLN A CA 1
ATOM 617 C C . GLN A 1 77 ? -20.792 -0.912 16.454 1.00 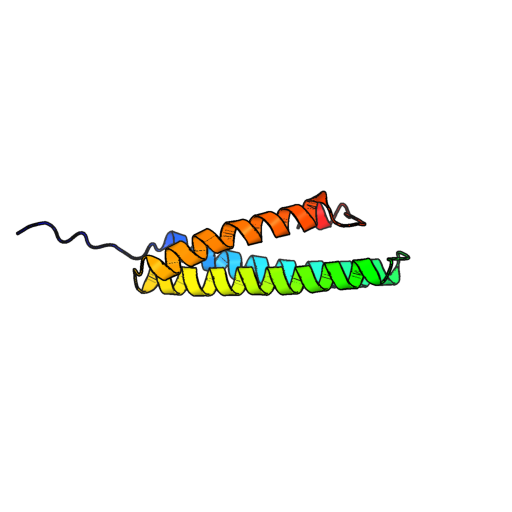71.69 77 GLN A C 1
ATOM 619 O O . GLN A 1 77 ? -21.446 -1.826 16.961 1.00 71.69 77 GLN A O 1
ATOM 624 N N . ARG A 1 78 ? -20.710 -0.771 15.129 1.00 72.19 78 ARG A N 1
ATOM 625 C CA . ARG A 1 78 ? -21.377 -1.678 14.199 1.00 72.19 78 ARG A CA 1
ATOM 626 C C . ARG A 1 78 ? -20.431 -2.825 13.865 1.00 72.19 78 ARG A C 1
ATOM 628 O O . ARG A 1 78 ? -19.363 -2.617 13.299 1.00 72.19 78 ARG A O 1
ATOM 635 N N . LYS A 1 79 ? -20.865 -4.053 14.158 1.00 72.56 79 LYS A N 1
ATOM 636 C CA . LYS A 1 79 ? -20.098 -5.284 13.891 1.00 72.56 79 LYS A CA 1
ATOM 637 C C . LYS A 1 79 ? -19.862 -5.535 12.392 1.00 72.56 79 LYS A C 1
ATOM 639 O O . LYS A 1 79 ? -18.829 -6.076 12.016 1.00 72.56 79 LYS A O 1
ATOM 644 N N . VAL A 1 80 ? -20.785 -5.106 11.529 1.00 76.12 80 VAL A N 1
ATOM 645 C CA . VAL A 1 80 ? -20.711 -5.301 10.065 1.00 76.12 80 VAL A CA 1
ATOM 646 C C . VAL A 1 80 ? -19.530 -4.556 9.409 1.00 76.12 80 VAL A C 1
ATOM 648 O O . VAL A 1 80 ? -18.687 -5.216 8.815 1.00 76.12 80 VAL A O 1
ATOM 651 N N . PRO A 1 81 ? -19.369 -3.225 9.534 1.00 71.50 81 PRO A N 1
ATOM 652 C CA . PRO A 1 81 ? -18.207 -2.529 8.964 1.00 71.50 81 PRO A CA 1
ATOM 653 C C . PRO A 1 81 ? -16.879 -2.957 9.608 1.00 71.50 81 PRO A C 1
ATOM 655 O O . PRO A 1 81 ? -15.847 -2.966 8.943 1.00 71.50 81 PRO A O 1
ATOM 658 N N . LEU A 1 82 ? -16.900 -3.370 10.879 1.00 75.31 82 LEU A N 1
ATOM 659 C CA . LEU A 1 82 ? -15.705 -3.848 11.572 1.00 75.31 82 LEU A CA 1
ATOM 660 C C . LEU A 1 82 ? -15.260 -5.223 11.040 1.00 75.31 82 LEU A C 1
ATOM 662 O O . LEU A 1 82 ? -14.086 -5.404 10.728 1.00 75.31 82 LEU A O 1
ATOM 666 N N . SER A 1 83 ? -16.195 -6.154 10.824 1.00 77.00 83 SER A N 1
ATOM 667 C CA . SER A 1 83 ? -15.909 -7.440 10.162 1.00 77.00 83 SER A CA 1
ATOM 668 C C . SER A 1 83 ? -15.495 -7.274 8.698 1.00 77.00 83 SER A C 1
ATOM 670 O O . SER A 1 83 ? -14.582 -7.965 8.256 1.00 77.00 83 SER A O 1
ATOM 672 N N . LEU A 1 84 ? -16.068 -6.308 7.972 1.00 78.25 84 LEU A N 1
ATOM 673 C CA . LEU A 1 84 ? -15.636 -5.975 6.612 1.00 78.25 84 LEU A CA 1
ATOM 674 C C . LEU A 1 84 ? -14.194 -5.441 6.582 1.00 78.25 84 LEU A C 1
ATOM 676 O O . LEU A 1 84 ? -13.405 -5.869 5.746 1.00 78.25 84 LEU A O 1
ATOM 680 N N . SER A 1 85 ? -13.813 -4.572 7.526 1.00 80.12 85 SER A N 1
ATOM 681 C CA . SER A 1 85 ? -12.417 -4.119 7.658 1.00 80.12 85 SER A CA 1
ATOM 682 C C . SER A 1 85 ? -11.456 -5.275 7.976 1.00 80.12 85 SER A C 1
ATOM 684 O O . SER A 1 85 ? -10.333 -5.317 7.475 1.00 80.12 85 SER A O 1
ATOM 686 N N . LEU A 1 86 ? -11.918 -6.263 8.751 1.00 81.44 86 LEU A N 1
ATOM 687 C CA . LEU A 1 86 ? -11.147 -7.464 9.061 1.00 81.44 86 LEU A CA 1
ATOM 688 C C . LEU A 1 86 ? -10.959 -8.335 7.812 1.00 81.44 86 LEU A C 1
ATOM 690 O O . LEU A 1 86 ? -9.840 -8.735 7.508 1.00 81.44 86 LEU A O 1
ATOM 694 N N . ALA A 1 87 ? -12.031 -8.556 7.048 1.00 84.62 87 ALA A N 1
ATOM 695 C CA . ALA A 1 87 ? -11.986 -9.299 5.793 1.00 84.62 87 ALA A CA 1
ATOM 696 C C . ALA A 1 87 ? -11.045 -8.637 4.776 1.00 84.62 87 ALA A C 1
ATOM 698 O O . ALA A 1 87 ? -10.260 -9.335 4.147 1.00 84.62 87 ALA A O 1
ATOM 699 N N . LEU A 1 88 ? -11.052 -7.300 4.687 1.00 82.75 88 LEU A N 1
ATOM 700 C CA . LEU A 1 88 ? -10.139 -6.520 3.840 1.00 82.75 88 LEU A CA 1
ATOM 701 C C . LEU A 1 88 ? -8.669 -6.584 4.286 1.00 82.75 88 LEU A C 1
ATOM 703 O O . LEU A 1 88 ? -7.785 -6.257 3.502 1.00 82.75 88 LEU A O 1
ATOM 707 N N . THR A 1 89 ? -8.385 -7.058 5.501 1.00 83.38 89 THR A N 1
ATOM 708 C CA . THR A 1 89 ? -7.002 -7.259 5.966 1.00 83.38 89 THR A CA 1
ATOM 709 C C . THR A 1 89 ? -6.337 -8.438 5.245 1.00 83.38 89 THR A C 1
ATOM 711 O O . THR A 1 89 ? -5.131 -8.419 5.031 1.00 83.38 89 THR A O 1
ATOM 714 N N . VAL A 1 90 ? -7.111 -9.444 4.820 1.00 85.50 90 VAL A N 1
ATOM 715 C CA . VAL A 1 90 ? -6.599 -10.606 4.074 1.00 85.50 90 VAL A CA 1
ATOM 716 C C . VAL A 1 90 ? -6.052 -10.217 2.691 1.00 85.50 90 VAL A C 1
ATOM 718 O O . VAL A 1 90 ? -4.890 -10.521 2.424 1.00 85.50 90 VAL A O 1
ATOM 721 N N . PRO A 1 91 ? -6.809 -9.530 1.809 1.00 84.81 91 PRO A N 1
ATOM 722 C CA . PRO A 1 91 ? -6.275 -9.095 0.524 1.00 84.81 91 PRO A CA 1
ATOM 723 C C . PRO A 1 91 ? -5.184 -8.028 0.676 1.00 84.81 91 PRO A C 1
ATOM 725 O O . PRO A 1 91 ? -4.246 -8.031 -0.114 1.00 84.81 91 PRO A O 1
ATOM 728 N N . ALA A 1 92 ? -5.237 -7.173 1.705 1.00 84.38 92 ALA A N 1
ATOM 729 C CA . ALA A 1 92 ? -4.141 -6.249 2.002 1.00 84.38 92 ALA A CA 1
ATOM 730 C C . ALA A 1 92 ? -2.838 -6.990 2.347 1.00 84.38 92 ALA A C 1
ATOM 732 O O . ALA A 1 92 ? -1.792 -6.697 1.777 1.00 84.38 92 ALA A O 1
ATOM 733 N N . ALA A 1 93 ? -2.903 -8.004 3.215 1.00 84.75 93 ALA A N 1
ATOM 734 C CA . ALA A 1 93 ? -1.744 -8.827 3.550 1.00 84.75 93 ALA A CA 1
ATOM 735 C C . ALA A 1 93 ? -1.204 -9.583 2.325 1.00 84.75 93 ALA A C 1
ATOM 737 O O . ALA A 1 93 ? 0.006 -9.654 2.133 1.00 84.75 93 ALA A O 1
ATOM 738 N N . ALA A 1 94 ? -2.085 -10.106 1.467 1.00 85.62 94 ALA A N 1
ATOM 739 C CA . ALA A 1 94 ? -1.676 -10.776 0.233 1.00 85.62 94 ALA A CA 1
ATOM 740 C C . ALA A 1 94 ? -0.935 -9.828 -0.728 1.00 85.62 94 ALA A C 1
ATOM 742 O O . ALA A 1 94 ? 0.087 -10.209 -1.296 1.00 85.62 94 ALA A O 1
ATOM 743 N N . LEU A 1 95 ? -1.411 -8.588 -0.875 1.00 84.44 95 LEU A N 1
ATOM 744 C CA . LEU A 1 95 ? -0.744 -7.564 -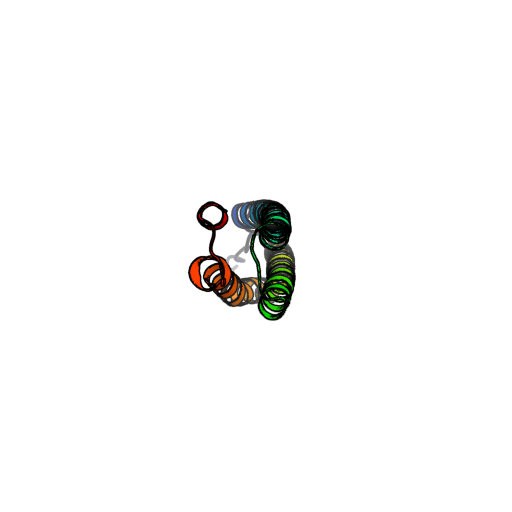1.682 1.00 84.44 95 LEU A CA 1
ATOM 745 C C . LEU A 1 95 ? 0.599 -7.140 -1.076 1.00 84.44 95 LEU A C 1
ATOM 747 O O . LEU A 1 95 ? 1.573 -7.017 -1.809 1.00 84.44 95 LEU A O 1
ATOM 751 N N . ALA A 1 96 ? 0.694 -7.004 0.248 1.00 83.19 96 ALA A N 1
ATOM 752 C CA . ALA A 1 96 ? 1.969 -6.732 0.912 1.00 83.19 96 ALA A CA 1
ATOM 753 C C . ALA A 1 96 ? 2.999 -7.848 0.650 1.00 83.19 96 ALA A C 1
ATOM 755 O O . ALA A 1 96 ? 4.153 -7.576 0.332 1.00 83.19 96 ALA A O 1
ATOM 756 N N . VAL A 1 97 ? 2.573 -9.115 0.702 1.00 83.12 97 VAL A N 1
ATOM 757 C CA . VAL A 1 97 ? 3.431 -10.259 0.348 1.00 83.12 97 VAL A CA 1
ATOM 758 C C . VAL A 1 97 ? 3.849 -10.212 -1.124 1.00 83.12 97 VAL A C 1
ATOM 760 O O . VAL A 1 97 ? 4.995 -10.539 -1.436 1.00 83.12 97 VAL A O 1
ATOM 763 N N . TYR A 1 98 ? 2.956 -9.784 -2.022 1.00 85.00 98 TYR A N 1
ATOM 764 C CA . TYR A 1 98 ? 3.286 -9.608 -3.435 1.00 85.00 98 TYR A CA 1
ATOM 765 C C . TYR A 1 98 ? 4.425 -8.595 -3.629 1.00 85.00 98 TYR A C 1
ATOM 767 O O . TYR A 1 98 ? 5.417 -8.934 -4.274 1.00 85.00 98 TYR A O 1
ATOM 775 N N . TYR A 1 99 ? 4.333 -7.410 -3.016 1.00 77.56 99 TYR A N 1
ATOM 776 C CA . TYR A 1 99 ? 5.387 -6.388 -3.099 1.00 77.56 99 TYR A CA 1
ATOM 777 C C . TYR A 1 99 ? 6.707 -6.838 -2.464 1.00 77.56 99 TYR A C 1
ATOM 779 O O . TYR A 1 99 ? 7.777 -6.589 -3.011 1.00 77.56 99 TYR A O 1
ATOM 787 N N . LEU A 1 100 ? 6.651 -7.577 -1.352 1.00 74.56 100 LEU A N 1
ATOM 788 C CA . LEU A 1 100 ? 7.862 -8.042 -0.673 1.00 74.56 100 LEU A CA 1
ATOM 789 C C . LEU A 1 100 ? 8.595 -9.173 -1.411 1.00 74.56 100 LEU A C 1
ATOM 791 O O . LEU A 1 100 ? 9.825 -9.207 -1.385 1.00 74.56 100 LEU A O 1
ATOM 795 N N . LEU A 1 101 ? 7.870 -10.126 -2.010 1.00 74.56 101 LEU A N 1
ATOM 796 C CA . LEU A 1 101 ? 8.460 -11.389 -2.482 1.00 74.56 101 LEU A CA 1
ATOM 797 C C . LEU A 1 101 ? 8.290 -11.668 -3.978 1.00 74.56 101 LEU A C 1
ATOM 799 O O . LEU A 1 101 ? 9.113 -12.388 -4.540 1.00 74.56 101 LEU A O 1
ATOM 803 N N . LEU A 1 102 ? 7.216 -11.182 -4.608 1.00 72.50 102 LEU A N 1
ATOM 804 C CA . LEU A 1 102 ? 6.847 -11.564 -5.979 1.00 72.50 102 LEU A CA 1
ATOM 805 C C . LEU A 1 102 ? 7.115 -10.475 -7.026 1.00 72.50 102 LEU A C 1
ATOM 807 O O . LEU A 1 102 ? 7.004 -10.751 -8.221 1.00 72.50 102 LEU A O 1
ATOM 811 N N . GLN A 1 103 ? 7.475 -9.259 -6.615 1.00 71.00 103 GLN A N 1
ATOM 812 C CA . GLN A 1 103 ? 7.786 -8.171 -7.538 1.00 71.00 103 GLN A CA 1
ATOM 813 C C . GLN A 1 103 ? 9.021 -8.503 -8.396 1.00 71.00 103 GLN A C 1
ATOM 815 O O . GLN A 1 103 ? 10.040 -8.983 -7.904 1.00 71.00 103 GLN A O 1
ATOM 820 N N . THR A 1 104 ? 8.940 -8.219 -9.701 1.00 64.19 104 THR A N 1
ATOM 821 C CA . THR A 1 104 ? 9.943 -8.626 -10.713 1.00 64.19 104 THR A CA 1
ATOM 822 C C . THR A 1 104 ? 11.371 -8.164 -10.387 1.00 64.19 104 THR A C 1
ATOM 824 O O . THR A 1 104 ? 12.337 -8.858 -10.695 1.00 64.19 104 THR A O 1
ATOM 827 N N . TYR A 1 105 ? 11.506 -6.994 -9.758 1.00 61.91 105 TYR A N 1
ATOM 828 C CA . TYR A 1 105 ? 12.774 -6.470 -9.255 1.00 61.91 105 TYR A CA 1
ATOM 829 C C . TYR A 1 105 ? 12.590 -5.968 -7.824 1.00 61.91 105 TYR A C 1
ATOM 831 O O . TYR A 1 105 ? 12.345 -4.781 -7.628 1.00 61.91 105 TYR A O 1
ATOM 839 N N . SER A 1 106 ? 12.719 -6.846 -6.832 1.00 61.25 106 SER A N 1
ATOM 840 C CA . SER A 1 106 ? 12.754 -6.434 -5.424 1.00 61.25 106 SER A CA 1
ATOM 841 C C . SER A 1 106 ? 14.087 -5.745 -5.116 1.00 61.25 106 SER A C 1
ATOM 843 O O . SER A 1 106 ? 15.142 -6.387 -5.061 1.00 61.25 106 SER A O 1
ATOM 845 N N . LEU A 1 107 ? 14.074 -4.423 -4.930 1.00 62.47 107 LEU A N 1
ATOM 846 C CA . LEU A 1 107 ? 15.245 -3.701 -4.434 1.00 62.47 107 LEU A CA 1
ATOM 847 C C . LEU A 1 107 ? 15.357 -3.875 -2.917 1.00 62.47 107 LEU A C 1
ATOM 849 O O . LEU A 1 107 ? 14.367 -3.938 -2.198 1.00 62.47 107 LEU A O 1
ATOM 853 N N . ARG A 1 108 ? 16.587 -3.859 -2.389 1.00 68.69 108 ARG A N 1
ATOM 854 C CA . ARG A 1 108 ? 16.812 -3.921 -0.930 1.00 68.69 108 ARG A CA 1
ATOM 855 C C . ARG A 1 108 ? 16.170 -2.763 -0.162 1.00 68.69 108 ARG A C 1
ATOM 857 O O . ARG A 1 108 ? 15.903 -2.916 1.022 1.00 68.69 108 ARG A O 1
ATOM 864 N N . LEU A 1 109 ? 15.942 -1.630 -0.825 1.00 62.59 109 LEU A N 1
ATOM 865 C CA . LEU A 1 109 ? 15.234 -0.487 -0.254 1.00 62.59 109 LEU A CA 1
ATOM 866 C C . LEU A 1 109 ? 13.758 -0.814 0.028 1.00 62.59 109 LEU A C 1
ATOM 868 O O . LEU A 1 109 ? 13.229 -0.369 1.036 1.00 62.59 109 LEU A O 1
ATOM 872 N N . GLU A 1 110 ? 13.126 -1.629 -0.817 1.00 68.94 110 GLU A N 1
ATOM 873 C CA . GLU A 1 110 ? 11.711 -2.010 -0.685 1.00 68.94 110 GLU A CA 1
ATOM 874 C C . GLU A 1 110 ? 11.494 -2.980 0.481 1.00 68.94 110 GLU A C 1
ATOM 876 O O . GLU A 1 110 ? 10.444 -2.970 1.102 1.00 68.94 110 GLU A O 1
ATOM 881 N N . ALA A 1 111 ? 12.516 -3.757 0.857 1.00 67.25 111 ALA A N 1
ATOM 882 C CA . ALA A 1 111 ? 12.468 -4.604 2.050 1.00 67.25 111 ALA A CA 1
ATOM 883 C C . ALA A 1 111 ? 12.523 -3.813 3.375 1.00 67.25 111 ALA A C 1
ATOM 885 O O . ALA A 1 111 ? 12.246 -4.377 4.432 1.00 67.25 111 ALA A O 1
ATOM 886 N N . PHE A 1 112 ? 12.933 -2.539 3.335 1.00 70.75 112 PHE A N 1
ATOM 887 C CA . PHE A 1 112 ? 12.935 -1.642 4.496 1.00 70.75 112 PHE A CA 1
ATOM 888 C C . PHE A 1 112 ? 11.649 -0.810 4.621 1.00 70.75 112 PHE A C 1
ATOM 890 O O . PHE A 1 112 ? 11.456 -0.181 5.664 1.00 70.75 112 PHE A O 1
ATOM 897 N N . LEU A 1 113 ? 10.825 -0.769 3.569 1.00 66.81 113 LEU A N 1
ATOM 898 C CA . LEU A 1 113 ? 9.596 0.023 3.462 1.00 66.81 113 LEU A CA 1
ATOM 899 C C . LEU A 1 113 ? 8.399 -0.715 4.081 1.00 66.81 113 LEU A C 1
ATOM 901 O O . LEU A 1 113 ? 7.574 -0.045 4.752 1.00 66.81 113 LEU A O 1
#

Nearest PDB structures (foldseek):
  7pi6-assembly2_C  TM=4.565E-01  e=9.799E+00  Trypanosoma brucei brucei TREU927

pLDDT: mean 78.95, std 10.22, range [43.34, 89.81]

Organism: Geospiza parvula (NCBI:txid87175)

Solvent-accessible surface area (backbone atoms only — not comparable to full-atom values): 6417 Å² total; per-residue (Å²): 135,79,82,77,81,73,82,68,61,55,66,68,59,50,51,51,44,51,53,46,50,54,49,53,54,53,48,54,54,52,53,52,53,49,50,55,49,43,62,74,76,40,96,62,59,65,72,58,52,53,51,54,51,52,50,50,54,49,47,52,52,46,52,53,50,23,42,50,28,33,49,53,12,37,73,68,70,38,66,65,39,35,51,50,22,54,58,42,46,54,61,46,52,53,50,52,48,37,61,68,73,66,43,96,77,70,49,78,70,62,77,75,107

Secondary structure (DSSP, 8-state):
----------HHHHHHHHHHHHHHHHHHHHHHHHHHHHHHHS---HHHHHHHHHHHHHHHHHHHHHHHHHHHHHHTT-HHHHHHHHHHHHHHHHHHHIIIIISTT--TTGGG-